Protein AF-A0A1X0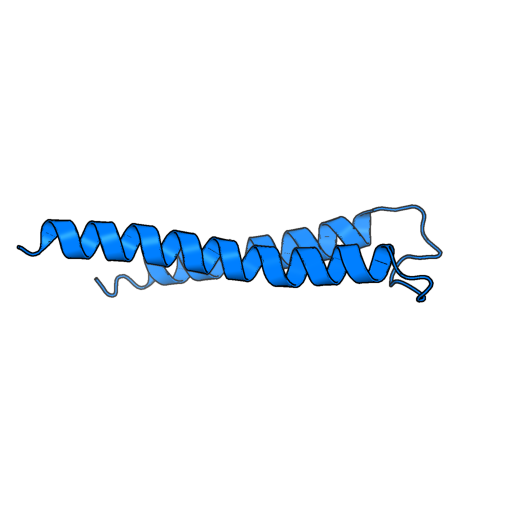RGD0-F1 (afdb_monomer_lite)

Secondary structure (DSSP, 8-state):
--HHHHHHHHHHHHHHHHHHHHHHHHHHHHHHHTTS--TTTT---THHHHHHHHHHHHHHHHHHHHHHHTT--

Organism: NCBI:txid86635

Foldseek 3Di:
DVPVVVVVVVVVVVVVLVVQLVVVVCVQVVCVVDPHDDDQPVPPDCCVVVVVNVVSVVVSVCVVVCVVVVPPD

Structure (mmCIF, N/CA/C/O backbone):
data_AF-A0A1X0RGD0-F1
#
_entry.id   AF-A0A1X0RGD0-F1
#
loop_
_atom_site.group_PDB
_atom_site.id
_atom_site.type_symbol
_atom_site.label_atom_id
_atom_site.label_alt_id
_atom_site.label_comp_id
_atom_site.label_asym_id
_atom_site.label_entity_id
_atom_site.label_seq_id
_atom_site.pdbx_PDB_ins_code
_atom_site.Cartn_x
_atom_site.Cartn_y
_atom_site.Cartn_z
_atom_site.occupancy
_atom_site.B_iso_or_equiv
_atom_site.auth_seq_id
_atom_site.auth_comp_id
_atom_site.auth_asym_id
_atom_site.auth_atom_id
_atom_site.pdbx_PDB_model_num
ATOM 1 N N . MET A 1 1 ? -17.584 11.835 29.245 1.00 48.12 1 MET A N 1
ATOM 2 C CA . MET A 1 1 ? -16.109 11.717 29.318 1.00 48.12 1 MET A CA 1
ATOM 3 C C . MET A 1 1 ? -15.537 10.604 28.418 1.00 48.12 1 MET A C 1
ATOM 5 O O . MET A 1 1 ? -14.345 10.636 28.152 1.00 48.12 1 MET A O 1
ATOM 9 N N . THR A 1 2 ? -16.335 9.650 27.906 1.00 58.44 2 THR A N 1
ATOM 10 C CA . THR A 1 2 ? -15.853 8.545 27.039 1.00 58.44 2 THR A CA 1
ATOM 11 C C . THR A 1 2 ? -16.027 8.774 25.528 1.00 58.44 2 THR A C 1
ATOM 13 O O . THR A 1 2 ? -15.240 8.239 24.757 1.00 58.44 2 THR A O 1
ATOM 16 N N . GLN A 1 3 ? -16.983 9.602 25.080 1.00 57.81 3 GLN A N 1
ATOM 17 C CA . GLN A 1 3 ? -17.211 9.853 23.642 1.00 57.81 3 GLN A CA 1
ATOM 18 C C . GLN A 1 3 ? -16.031 10.560 22.952 1.00 57.81 3 GLN A C 1
ATOM 20 O O . GLN A 1 3 ? -15.603 10.124 21.891 1.00 57.81 3 GLN A O 1
ATOM 25 N N . THR A 1 4 ? -15.425 11.563 23.595 1.00 58.44 4 THR A N 1
ATOM 26 C CA . THR A 1 4 ? -14.255 12.275 23.046 1.00 58.44 4 THR A CA 1
ATOM 27 C C . THR A 1 4 ? -13.019 11.376 22.926 1.00 58.44 4 THR A C 1
ATOM 29 O O . THR A 1 4 ? -12.235 11.534 22.000 1.00 58.44 4 THR A O 1
ATOM 32 N N . ASN A 1 5 ? -12.852 10.391 23.821 1.00 58.91 5 ASN A N 1
ATOM 33 C CA . ASN A 1 5 ? -11.755 9.421 23.718 1.00 58.91 5 ASN A CA 1
ATOM 34 C C . ASN A 1 5 ? -11.930 8.484 22.514 1.00 58.91 5 ASN A C 1
ATOM 36 O O . ASN A 1 5 ? -10.948 8.169 21.850 1.00 58.91 5 ASN A O 1
ATOM 40 N N . ASN A 1 6 ? -13.166 8.085 22.196 1.00 65.75 6 ASN A N 1
ATOM 41 C CA . ASN A 1 6 ? -13.438 7.273 21.008 1.00 65.75 6 ASN A CA 1
ATOM 42 C C . ASN A 1 6 ? -13.223 8.052 19.707 1.00 65.75 6 ASN A C 1
ATOM 44 O O . ASN A 1 6 ? -12.678 7.491 18.763 1.00 65.75 6 ASN A O 1
ATOM 48 N N . GLU A 1 7 ? -13.588 9.335 19.655 1.00 71.25 7 GLU A N 1
ATOM 49 C CA . GLU A 1 7 ? -13.319 10.176 18.480 1.00 71.25 7 GLU A CA 1
ATOM 50 C C . GLU A 1 7 ? -11.817 10.411 18.279 1.00 71.25 7 GLU A C 1
ATOM 52 O O . GLU A 1 7 ? -11.319 10.295 17.161 1.00 71.25 7 GLU A O 1
ATOM 57 N N . ILE A 1 8 ? -11.069 10.665 19.359 1.00 73.19 8 ILE A N 1
ATOM 58 C CA . ILE A 1 8 ? -9.605 10.788 19.295 1.00 73.19 8 ILE A CA 1
ATOM 59 C C . ILE A 1 8 ? -8.973 9.470 18.831 1.00 73.19 8 ILE A C 1
ATOM 61 O O . ILE A 1 8 ? -8.080 9.494 17.988 1.00 73.19 8 ILE A O 1
ATOM 65 N N . ASN A 1 9 ? -9.445 8.326 19.333 1.00 74.25 9 ASN A N 1
ATOM 66 C CA . ASN A 1 9 ? -8.930 7.019 18.932 1.00 74.25 9 ASN A CA 1
ATOM 67 C C . ASN A 1 9 ? -9.272 6.675 17.468 1.00 74.25 9 ASN A C 1
ATOM 69 O O . ASN A 1 9 ? -8.432 6.128 16.759 1.00 74.25 9 ASN A O 1
ATOM 73 N N . ASP A 1 10 ? -10.460 7.044 16.976 1.00 75.31 10 ASP A N 1
ATOM 74 C CA . ASP A 1 10 ? -10.847 6.853 15.569 1.00 75.31 10 ASP A CA 1
ATOM 75 C C . ASP A 1 10 ? -10.000 7.720 14.623 1.00 75.31 10 ASP A C 1
ATOM 77 O O . ASP A 1 10 ? -9.493 7.245 13.603 1.00 75.31 10 ASP A O 1
ATOM 81 N N . VAL A 1 11 ? -9.762 8.983 14.988 1.00 79.75 11 VAL A N 1
ATOM 82 C CA . VAL A 1 11 ? -8.876 9.872 14.222 1.00 79.75 11 VAL A CA 1
ATOM 83 C C . VAL A 1 11 ? -7.435 9.364 14.254 1.00 79.75 11 VAL A C 1
ATOM 85 O O . VAL A 1 11 ? -6.782 9.318 13.212 1.00 79.75 11 VAL A O 1
ATOM 88 N N . LEU A 1 12 ? -6.941 8.929 15.415 1.00 80.44 12 LEU A N 1
ATOM 89 C CA . LEU A 1 12 ? -5.595 8.380 15.556 1.00 80.44 12 LEU A CA 1
ATOM 90 C C . LEU A 1 12 ? -5.413 7.119 14.705 1.00 80.44 12 LEU A C 1
ATOM 92 O O . LEU A 1 12 ? -4.435 7.018 13.968 1.00 80.44 12 LEU A O 1
ATOM 96 N N . SER A 1 13 ? -6.386 6.206 14.735 1.00 76.81 13 SER A N 1
ATOM 97 C CA . SER A 1 13 ? -6.366 4.975 13.943 1.00 76.81 13 SER A CA 1
ATOM 98 C C . SER A 1 13 ? -6.319 5.269 12.437 1.00 76.81 13 SER A C 1
ATOM 100 O O . SER A 1 13 ? -5.507 4.693 11.708 1.00 76.81 13 SER A O 1
ATOM 102 N N . LYS A 1 14 ? -7.094 6.259 11.966 1.00 75.56 14 LYS A N 1
ATOM 103 C CA . LYS A 1 14 ? -7.051 6.734 10.570 1.00 75.56 14 LYS A CA 1
ATOM 104 C C . LYS A 1 14 ? -5.703 7.351 10.199 1.00 75.56 14 LYS A C 1
ATOM 106 O O . LYS A 1 14 ? -5.184 7.069 9.123 1.00 75.56 14 LYS A O 1
ATOM 111 N N . LEU A 1 15 ? -5.108 8.159 11.074 1.00 86.31 15 LEU A N 1
ATOM 112 C CA . LEU A 1 15 ? -3.793 8.763 10.834 1.00 86.31 15 LEU A CA 1
ATOM 113 C C . LEU A 1 15 ? -2.680 7.710 10.782 1.00 86.31 15 LEU A C 1
ATOM 115 O O . LEU A 1 15 ? -1.818 7.771 9.906 1.00 86.31 15 LEU A O 1
ATOM 119 N N . THR A 1 16 ? -2.712 6.714 11.666 1.00 83.81 16 THR A N 1
ATOM 120 C CA . THR A 1 16 ? -1.764 5.5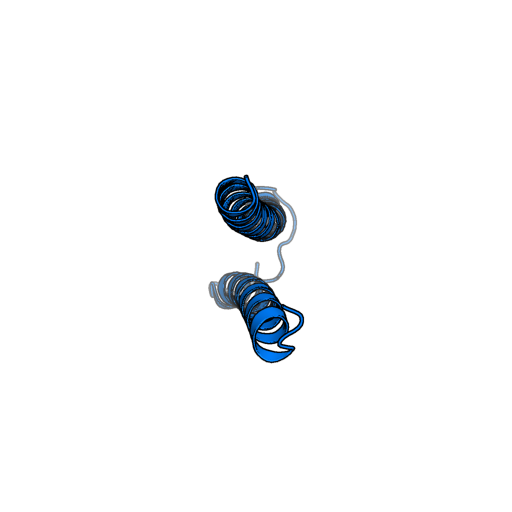93 11.644 1.00 83.81 16 THR A CA 1
ATOM 121 C C . THR A 1 16 ? -1.918 4.749 10.377 1.00 83.81 16 THR A C 1
ATOM 123 O O . THR A 1 16 ? -0.912 4.362 9.780 1.00 83.81 16 THR A O 1
ATOM 126 N N . ALA A 1 17 ? -3.152 4.513 9.919 1.00 79.25 17 ALA A N 1
ATOM 127 C CA . ALA A 1 17 ? -3.418 3.833 8.651 1.00 79.25 17 ALA A CA 1
ATOM 128 C C . ALA A 1 17 ? -2.891 4.628 7.443 1.00 79.25 17 ALA A C 1
ATOM 130 O O . ALA A 1 17 ? -2.281 4.059 6.543 1.00 79.25 17 ALA A O 1
ATOM 131 N N . LEU A 1 18 ? -3.047 5.954 7.436 1.00 83.06 18 LEU A N 1
ATOM 132 C CA . LEU A 1 18 ? -2.457 6.801 6.396 1.00 83.06 18 LEU A CA 1
ATOM 133 C C . LEU A 1 18 ? -0.923 6.756 6.438 1.00 83.06 18 LEU A C 1
ATO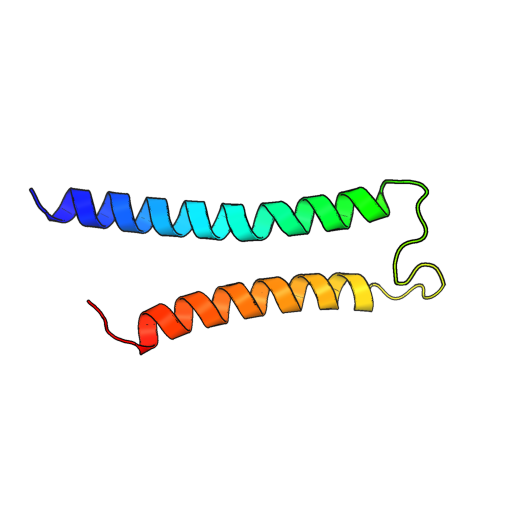M 135 O O . LEU A 1 18 ? -0.284 6.621 5.397 1.00 83.06 18 LEU A O 1
ATOM 139 N N . GLY A 1 19 ? -0.322 6.804 7.629 1.00 84.56 19 GLY A N 1
ATOM 140 C CA . GLY A 1 19 ? 1.128 6.710 7.806 1.00 84.56 19 GLY A CA 1
ATOM 141 C C . GLY A 1 19 ? 1.716 5.399 7.276 1.00 84.56 19 GLY A C 1
ATOM 142 O O . GLY A 1 19 ? 2.738 5.418 6.589 1.00 84.56 19 GLY A O 1
ATOM 143 N N . SER A 1 20 ? 1.052 4.267 7.522 1.00 81.62 20 SER A N 1
ATOM 144 C CA . SER A 1 20 ? 1.510 2.956 7.044 1.00 81.62 20 SER A CA 1
ATOM 145 C C . SER A 1 20 ? 1.390 2.775 5.529 1.00 81.62 20 SER A C 1
ATOM 147 O O . SER A 1 20 ? 2.141 1.985 4.966 1.00 81.62 20 SER A O 1
ATOM 149 N N . VAL A 1 21 ? 0.520 3.536 4.855 1.00 80.69 21 VAL A N 1
ATOM 150 C CA . VAL A 1 21 ? 0.438 3.586 3.384 1.00 80.69 21 VAL A CA 1
ATOM 151 C C . VAL A 1 21 ? 1.476 4.553 2.805 1.00 80.69 21 VAL A C 1
ATOM 153 O O . VAL A 1 21 ? 2.139 4.234 1.822 1.00 80.69 21 VAL A O 1
ATOM 156 N N . LEU A 1 22 ? 1.683 5.716 3.427 1.00 83.19 22 LEU A N 1
ATOM 157 C CA . LEU A 1 22 ? 2.611 6.741 2.933 1.00 83.19 22 LEU A CA 1
ATOM 158 C C . LEU A 1 22 ? 4.083 6.293 2.953 1.00 83.19 22 LEU A C 1
ATOM 160 O O . LEU A 1 22 ? 4.834 6.637 2.042 1.00 83.19 22 LEU A O 1
ATOM 164 N N . VAL A 1 23 ? 4.503 5.515 3.956 1.00 84.50 23 VAL A N 1
ATOM 165 C CA . VAL A 1 23 ? 5.888 5.015 4.080 1.00 84.50 23 VAL A CA 1
ATOM 166 C C . VAL A 1 23 ? 6.321 4.146 2.886 1.00 84.50 23 VAL A C 1
ATOM 168 O O . VAL A 1 23 ? 7.316 4.489 2.242 1.00 84.50 23 VAL A O 1
ATOM 171 N N . PRO A 1 24 ? 5.615 3.056 2.530 1.00 78.44 24 PRO A N 1
ATOM 172 C CA . PRO A 1 24 ? 5.990 2.241 1.383 1.00 78.44 24 PRO A CA 1
ATOM 173 C C . PRO A 1 24 ? 5.753 2.970 0.056 1.00 78.44 24 PRO A C 1
ATOM 175 O O . PRO A 1 24 ? 6.543 2.777 -0.862 1.00 78.44 24 PRO A O 1
ATOM 178 N N . MET A 1 25 ? 4.753 3.859 -0.046 1.00 80.44 25 MET A N 1
ATOM 179 C CA . MET A 1 25 ? 4.581 4.691 -1.246 1.00 80.44 25 MET A CA 1
ATOM 180 C C . MET A 1 25 ? 5.805 5.575 -1.512 1.00 80.44 25 MET A C 1
ATOM 182 O O . MET A 1 25 ? 6.268 5.637 -2.648 1.00 80.44 25 MET A O 1
ATOM 186 N N . ASN A 1 26 ? 6.360 6.208 -0.474 1.00 83.44 26 ASN A N 1
ATOM 187 C CA . ASN A 1 26 ? 7.562 7.036 -0.600 1.00 83.44 26 ASN A CA 1
ATOM 188 C C . ASN A 1 26 ? 8.822 6.219 -0.901 1.00 83.44 26 ASN A C 1
ATOM 190 O O . ASN A 1 26 ? 9.676 6.669 -1.660 1.00 83.44 26 ASN A O 1
ATOM 194 N N . LEU A 1 27 ? 8.948 5.017 -0.333 1.00 78.94 27 LEU A N 1
ATOM 195 C CA . LEU A 1 27 ? 10.062 4.119 -0.646 1.00 78.94 27 LEU A CA 1
ATOM 196 C C . LEU A 1 27 ? 10.050 3.736 -2.132 1.00 78.94 27 LEU A C 1
ATOM 198 O O . LEU A 1 27 ? 11.074 3.767 -2.806 1.00 78.94 27 LEU A O 1
ATOM 202 N N . VAL A 1 28 ? 8.870 3.399 -2.639 1.00 75.94 28 VAL A N 1
ATOM 203 C CA . VAL A 1 28 ? 8.652 2.920 -3.999 1.00 75.94 28 VAL A CA 1
ATOM 204 C C . VAL A 1 28 ? 8.898 4.028 -5.033 1.00 75.94 28 VAL A C 1
ATOM 206 O O . VAL A 1 28 ? 9.641 3.818 -5.991 1.00 75.94 28 VAL A O 1
ATOM 209 N N . THR A 1 29 ? 8.366 5.235 -4.819 1.00 75.69 29 THR A N 1
ATOM 210 C CA . THR A 1 29 ? 8.658 6.395 -5.684 1.00 75.69 29 THR A CA 1
ATOM 211 C C . THR A 1 29 ? 10.110 6.859 -5.567 1.00 75.69 29 THR A C 1
ATOM 213 O O . THR A 1 29 ? 10.701 7.260 -6.567 1.00 75.69 29 THR A O 1
ATOM 216 N N . GLY A 1 30 ? 10.714 6.757 -4.379 1.00 76.00 30 GLY A N 1
ATOM 217 C CA . GLY A 1 30 ? 12.126 7.064 -4.151 1.00 76.00 30 GLY A CA 1
ATOM 218 C C . GLY A 1 30 ? 13.064 6.145 -4.933 1.00 76.00 30 GLY A C 1
ATOM 219 O O . GLY A 1 30 ? 13.997 6.627 -5.567 1.00 76.00 30 GLY A O 1
ATOM 220 N N . LEU A 1 31 ? 12.778 4.840 -4.967 1.00 76.12 31 LEU A N 1
ATOM 221 C CA . LEU A 1 31 ? 13.542 3.874 -5.763 1.00 76.12 31 LEU A CA 1
ATOM 222 C C . LEU A 1 31 ? 13.440 4.155 -7.271 1.00 76.12 31 LEU A C 1
ATOM 224 O O . LEU A 1 31 ? 14.445 4.032 -7.962 1.00 76.12 31 LEU A O 1
ATOM 228 N N . TRP A 1 32 ? 12.277 4.603 -7.762 1.00 72.25 32 TRP A N 1
ATOM 229 C CA . TRP A 1 32 ? 12.097 5.068 -9.149 1.00 72.25 32 TRP A CA 1
ATOM 230 C C . TRP A 1 32 ? 12.772 6.410 -9.462 1.00 72.25 32 TRP A C 1
ATOM 232 O O . TRP A 1 32 ? 13.091 6.673 -10.619 1.00 72.25 32 TRP A O 1
ATOM 242 N N . GLY A 1 33 ? 12.994 7.260 -8.459 1.00 68.44 33 GLY A N 1
ATOM 243 C CA . GLY A 1 33 ? 13.700 8.539 -8.600 1.00 68.44 33 GLY A CA 1
ATOM 244 C C . GLY A 1 33 ? 15.224 8.438 -8.469 1.00 68.44 33 GLY A C 1
ATOM 245 O O . GLY A 1 33 ? 15.934 9.404 -8.748 1.00 68.44 33 GLY A O 1
ATOM 246 N N . MET A 1 34 ? 15.743 7.286 -8.042 1.00 75.75 34 MET A N 1
ATOM 247 C CA . MET A 1 34 ? 17.174 7.002 -7.955 1.00 75.75 34 MET A CA 1
ATOM 248 C C . MET A 1 34 ? 17.614 6.226 -9.203 1.00 75.75 34 MET A C 1
ATOM 250 O O . MET A 1 34 ? 16.857 5.423 -9.730 1.00 75.75 34 MET A O 1
ATOM 254 N N . ASN A 1 35 ? 18.852 6.426 -9.674 1.00 66.31 35 ASN A N 1
ATOM 255 C CA . ASN A 1 35 ? 19.447 5.685 -10.807 1.00 66.31 35 ASN A CA 1
ATOM 256 C C . ASN A 1 35 ? 19.746 4.205 -10.447 1.00 66.31 35 ASN A C 1
ATOM 258 O O . ASN A 1 35 ? 20.828 3.688 -10.718 1.00 66.31 35 ASN A O 1
ATOM 262 N N . VAL A 1 36 ? 18.822 3.534 -9.760 1.00 65.50 36 VAL A N 1
ATOM 263 C CA . VAL A 1 36 ? 18.908 2.138 -9.332 1.00 65.50 36 VAL A CA 1
ATOM 264 C C . VAL A 1 36 ? 17.998 1.313 -10.223 1.00 65.50 36 VAL A C 1
ATOM 266 O O . VAL A 1 36 ? 16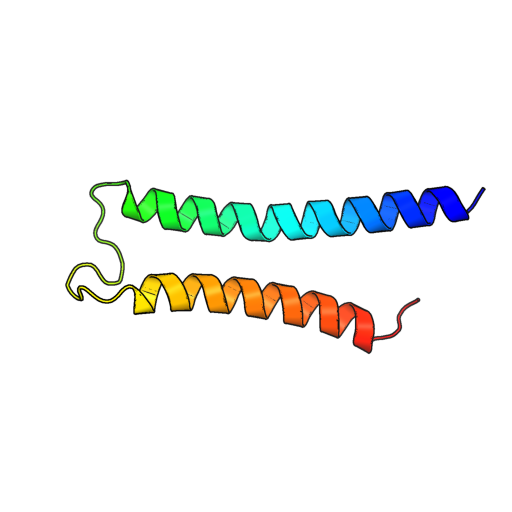.924 1.768 -10.612 1.00 65.50 36 VAL A O 1
ATOM 269 N N . GLN A 1 37 ? 18.428 0.088 -10.536 1.00 60.84 37 GLN A N 1
ATOM 270 C CA . GLN A 1 37 ? 17.636 -0.791 -11.373 1.00 60.84 37 GLN A CA 1
ATOM 271 C C . GLN A 1 37 ? 16.338 -1.192 -10.675 1.00 60.84 37 GLN A C 1
ATOM 273 O O . GLN A 1 37 ? 16.332 -2.040 -9.783 1.00 60.84 37 GLN A O 1
ATOM 278 N N . VAL A 1 38 ? 15.239 -0.562 -11.072 1.00 65.25 38 VAL A N 1
ATOM 279 C CA . VAL A 1 38 ? 13.916 -0.821 -10.507 1.00 65.25 38 VAL A CA 1
ATOM 280 C C . VAL A 1 38 ? 13.314 -2.102 -11.089 1.00 65.25 38 VAL A C 1
ATOM 282 O O . VAL A 1 38 ? 13.477 -2.384 -12.283 1.00 65.25 38 VAL A O 1
ATOM 285 N N . PRO A 1 39 ? 12.587 -2.896 -10.283 1.00 57.22 39 PRO A N 1
ATOM 286 C CA . PRO A 1 39 ? 11.786 -3.995 -10.807 1.00 57.22 39 PRO A CA 1
ATOM 287 C C . PRO A 1 39 ? 10.761 -3.430 -11.804 1.00 57.22 39 PRO A C 1
ATOM 289 O O . PRO A 1 39 ? 9.935 -2.595 -11.447 1.00 57.22 39 PRO A O 1
ATOM 292 N N . GLY A 1 40 ? 10.867 -3.844 -13.070 1.00 60.19 40 GLY A N 1
ATOM 293 C CA . GLY A 1 40 ? 10.072 -3.307 -14.182 1.00 60.19 40 GLY A CA 1
ATOM 294 C C . GLY A 1 40 ? 10.832 -2.403 -15.160 1.00 60.19 40 GLY A C 1
ATOM 295 O O . GLY A 1 40 ? 10.257 -2.022 -16.162 1.00 60.19 40 GLY A O 1
ATOM 296 N N . GLN A 1 41 ? 12.123 -2.109 -14.966 1.00 57.38 41 GLN A N 1
ATOM 297 C CA . GLN A 1 41 ? 12.868 -1.175 -15.837 1.00 57.38 41 GLN A CA 1
ATOM 298 C C . GLN A 1 41 ? 12.906 -1.536 -17.341 1.00 57.38 41 GLN A C 1
ATOM 300 O O . GLN A 1 41 ? 13.114 -0.660 -18.174 1.00 57.38 41 GLN A O 1
ATOM 305 N N . TYR A 1 42 ? 12.715 -2.808 -17.700 1.00 58.84 42 TYR A N 1
ATOM 306 C CA . TYR A 1 42 ? 12.687 -3.273 -19.097 1.00 58.84 42 TYR A CA 1
ATOM 307 C C . TYR A 1 42 ? 11.267 -3.459 -19.660 1.00 58.84 42 TYR A C 1
ATOM 309 O O . TYR A 1 42 ? 11.117 -3.884 -20.802 1.00 58.84 42 TYR A O 1
ATOM 317 N N . GLN A 1 43 ? 10.232 -3.180 -18.866 1.00 57.53 43 GLN A N 1
ATOM 318 C CA . GLN A 1 43 ? 8.833 -3.199 -19.287 1.00 57.53 43 GLN A CA 1
ATOM 319 C C . GLN A 1 43 ? 8.283 -1.778 -19.145 1.00 57.53 43 GLN A C 1
ATOM 321 O O . GLN A 1 43 ? 8.286 -1.223 -18.053 1.00 57.53 43 GLN A O 1
ATOM 326 N N . GLU A 1 44 ? 7.782 -1.190 -20.234 1.00 59.94 44 GLU A N 1
ATOM 327 C CA . GLU A 1 44 ? 7.127 0.134 -20.206 1.00 59.94 44 GLU A CA 1
ATOM 328 C C . GLU A 1 44 ?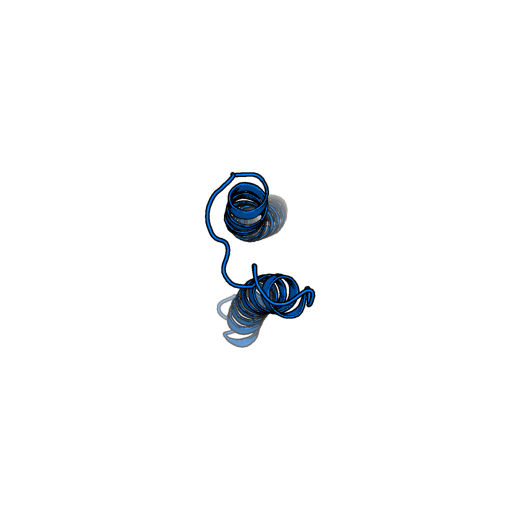 5.825 0.146 -19.377 1.00 59.94 44 GLU A C 1
ATOM 330 O O . GLU A 1 44 ? 5.203 1.189 -19.175 1.00 59.94 44 GLU A O 1
ATOM 335 N N . ASP A 1 45 ? 5.411 -1.013 -18.869 1.00 59.88 45 ASP A N 1
ATOM 336 C CA . ASP A 1 45 ? 4.172 -1.190 -18.141 1.00 59.88 45 ASP A CA 1
ATOM 337 C C . ASP A 1 45 ? 4.286 -0.769 -16.669 1.00 59.88 45 ASP A C 1
ATOM 339 O O . ASP A 1 45 ? 5.000 -1.368 -15.859 1.00 59.88 45 ASP A O 1
ATOM 343 N N . LEU A 1 46 ? 3.433 0.183 -16.273 1.00 67.56 46 LEU A N 1
ATOM 344 C CA . LEU A 1 46 ? 3.179 0.554 -14.874 1.00 67.56 46 LEU A CA 1
ATOM 345 C C . LEU A 1 46 ? 2.556 -0.591 -14.048 1.00 67.56 46 LEU A C 1
ATOM 347 O O . LEU A 1 46 ? 2.237 -0.404 -12.876 1.00 67.56 46 LEU A O 1
ATOM 351 N N . THR A 1 47 ? 2.380 -1.784 -14.614 1.00 71.56 47 THR A N 1
ATOM 352 C CA . THR A 1 47 ? 1.800 -2.958 -13.948 1.00 71.56 47 THR A CA 1
ATOM 353 C C . THR A 1 47 ? 2.527 -3.305 -12.649 1.00 71.56 47 THR A C 1
ATOM 355 O O . THR A 1 47 ? 1.880 -3.643 -11.661 1.00 71.56 47 THR A O 1
ATOM 358 N N . TRP A 1 48 ? 3.854 -3.150 -12.598 1.00 71.62 48 TRP A N 1
ATOM 359 C CA . TRP A 1 48 ? 4.632 -3.364 -11.371 1.00 71.62 48 TRP A CA 1
ATOM 360 C C . TRP A 1 48 ? 4.375 -2.290 -10.306 1.00 71.62 48 TRP A C 1
ATOM 362 O O . TRP A 1 48 ? 4.214 -2.617 -9.129 1.00 71.62 48 TRP A O 1
ATOM 372 N N . PHE A 1 49 ? 4.247 -1.024 -10.716 1.00 73.19 49 PHE A N 1
ATOM 373 C CA . PHE A 1 49 ? 3.837 0.085 -9.844 1.00 73.19 49 PHE A CA 1
ATOM 374 C C . PHE A 1 49 ? 2.443 -0.150 -9.266 1.00 73.19 49 PHE A C 1
ATOM 376 O O . PHE A 1 49 ? 2.243 -0.099 -8.050 1.00 73.19 49 PHE A O 1
ATOM 383 N N . VAL A 1 50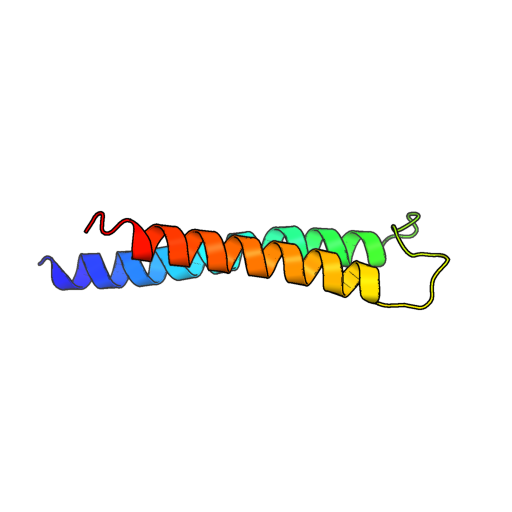 ? 1.486 -0.465 -10.136 1.00 75.81 50 VAL A N 1
ATOM 384 C CA . VAL A 1 50 ? 0.098 -0.714 -9.751 1.00 75.81 50 VAL A CA 1
ATOM 385 C C . VAL A 1 50 ? -0.006 -1.978 -8.901 1.00 75.81 50 VAL A C 1
ATOM 387 O O . VAL A 1 50 ? -0.783 -1.986 -7.953 1.00 75.81 50 VAL A O 1
ATOM 390 N N . GLY A 1 51 ? 0.799 -3.012 -9.152 1.00 81.00 51 GLY A N 1
ATOM 391 C CA . GLY A 1 51 ? 0.845 -4.229 -8.339 1.00 81.00 51 GLY A CA 1
ATOM 392 C C . GLY A 1 51 ? 1.279 -3.959 -6.898 1.00 81.00 51 GLY A C 1
ATOM 393 O O . GLY A 1 51 ? 0.586 -4.362 -5.963 1.00 81.00 51 GLY A O 1
ATOM 394 N N . ILE A 1 52 ? 2.372 -3.212 -6.705 1.00 80.38 52 ILE A N 1
ATOM 395 C CA . ILE A 1 52 ? 2.847 -2.838 -5.364 1.00 80.38 52 ILE A CA 1
ATOM 396 C C . ILE A 1 52 ? 1.804 -1.961 -4.656 1.00 80.38 52 ILE A C 1
ATOM 398 O O . ILE A 1 52 ? 1.400 -2.286 -3.538 1.00 80.38 52 ILE A O 1
ATOM 402 N N . MET A 1 53 ? 1.289 -0.922 -5.322 1.00 80.50 53 MET A N 1
ATOM 403 C CA . MET A 1 53 ? 0.218 -0.071 -4.783 1.00 80.50 53 MET A CA 1
ATOM 404 C C . MET A 1 53 ? -1.026 -0.870 -4.393 1.00 80.50 53 MET A C 1
ATOM 406 O O . MET A 1 53 ? -1.527 -0.729 -3.280 1.00 80.50 53 MET A O 1
ATOM 410 N N . THR A 1 54 ? -1.499 -1.749 -5.277 1.00 83.44 54 THR A N 1
ATOM 411 C CA . THR A 1 54 ? -2.693 -2.570 -5.043 1.00 83.44 54 THR A CA 1
ATOM 412 C C . THR A 1 54 ? -2.469 -3.540 -3.889 1.00 83.44 54 THR A C 1
ATOM 414 O O . THR A 1 54 ? -3.369 -3.712 -3.076 1.00 83.44 54 THR A O 1
ATOM 417 N N . SER A 1 55 ? -1.274 -4.127 -3.753 1.00 83.38 55 SER A N 1
ATOM 418 C CA . SER A 1 55 ? -0.954 -5.025 -2.636 1.00 83.38 55 SER A CA 1
ATOM 419 C C . SER A 1 55 ? -0.972 -4.316 -1.277 1.00 83.38 55 SER A C 1
ATOM 421 O O . SER A 1 55 ? -1.544 -4.840 -0.322 1.00 83.38 55 SER A O 1
ATOM 423 N N . ILE A 1 56 ? -0.421 -3.100 -1.196 1.00 83.25 56 ILE A N 1
ATOM 424 C CA . ILE A 1 56 ? -0.412 -2.290 0.029 1.00 83.25 56 ILE A CA 1
ATOM 425 C C . ILE A 1 56 ? -1.838 -1.858 0.375 1.00 83.25 56 ILE A C 1
ATOM 427 O O . ILE A 1 56 ? -2.262 -1.972 1.526 1.00 83.25 56 ILE A O 1
ATOM 431 N N . LEU A 1 57 ? -2.599 -1.408 -0.627 1.00 82.69 57 LEU A N 1
ATOM 432 C CA . LEU A 1 57 ? -3.987 -0.992 -0.446 1.00 82.69 57 LEU A CA 1
ATOM 433 C C . LEU A 1 57 ? -4.863 -2.172 -0.001 1.00 82.69 57 LEU A C 1
ATOM 435 O O . LEU A 1 57 ? -5.647 -2.039 0.935 1.00 82.69 57 LEU A O 1
ATOM 439 N N . ALA A 1 58 ? -4.684 -3.341 -0.621 1.00 85.81 58 ALA A N 1
ATOM 440 C CA . ALA A 1 58 ? -5.372 -4.572 -0.258 1.00 85.81 58 ALA A CA 1
ATOM 441 C C . ALA A 1 58 ? -5.018 -5.011 1.165 1.00 85.81 58 ALA A C 1
ATOM 443 O O . ALA A 1 58 ? -5.921 -5.336 1.925 1.00 85.81 58 ALA A O 1
ATOM 444 N N . PHE A 1 59 ? -3.745 -4.962 1.566 1.00 83.62 59 PHE A N 1
ATOM 445 C CA . PHE A 1 59 ? -3.338 -5.274 2.937 1.00 83.62 59 PHE A CA 1
ATOM 446 C C . PHE A 1 59 ? -3.975 -4.321 3.958 1.00 83.62 59 PHE A C 1
ATOM 448 O O . PHE A 1 59 ? -4.472 -4.763 4.992 1.00 83.62 59 PHE A O 1
ATOM 455 N N . CYS A 1 60 ? -4.021 -3.022 3.650 1.00 79.19 60 CYS A N 1
ATOM 456 C CA . CYS A 1 60 ? -4.644 -2.019 4.509 1.00 79.19 60 CYS A CA 1
ATOM 457 C C . CYS A 1 60 ? -6.157 -2.269 4.650 1.00 79.19 60 CYS A C 1
ATOM 459 O O . CYS A 1 60 ? -6.669 -2.367 5.763 1.00 79.19 60 CYS A O 1
ATOM 461 N N . ILE A 1 61 ? -6.856 -2.485 3.529 1.00 82.25 61 ILE A N 1
ATOM 462 C CA . ILE A 1 61 ? -8.292 -2.794 3.505 1.00 82.25 61 ILE A CA 1
ATOM 463 C C . ILE A 1 61 ? -8.579 -4.112 4.227 1.00 82.25 61 ILE A C 1
ATOM 465 O O . ILE A 1 61 ? -9.502 -4.165 5.032 1.00 82.25 61 ILE A O 1
ATOM 469 N N . VAL A 1 62 ? -7.793 -5.162 3.983 1.00 83.75 62 VAL A N 1
ATOM 470 C CA . VAL A 1 62 ? -7.938 -6.464 4.645 1.00 83.75 62 VAL A CA 1
ATOM 471 C C . VAL A 1 62 ? -7.716 -6.330 6.144 1.00 83.75 62 VAL A C 1
ATOM 473 O O . VAL A 1 62 ? -8.507 -6.879 6.896 1.00 83.75 62 VAL A O 1
ATOM 476 N N . SER A 1 63 ? -6.714 -5.570 6.589 1.00 75.75 63 SER A N 1
ATOM 477 C CA . SER A 1 63 ? -6.467 -5.304 8.010 1.00 75.75 63 SER A CA 1
ATOM 478 C C . SER A 1 63 ? -7.640 -4.564 8.663 1.00 75.75 63 SER A C 1
ATOM 480 O O . SER A 1 63 ? -8.156 -5.002 9.690 1.00 75.75 63 SER A O 1
ATOM 482 N N . THR A 1 64 ? -8.145 -3.496 8.036 1.00 73.94 64 THR A N 1
ATOM 483 C CA . THR A 1 64 ? -9.297 -2.742 8.556 1.00 73.94 64 THR A CA 1
ATOM 484 C C . THR A 1 64 ? -10.592 -3.559 8.513 1.00 73.94 64 THR A C 1
ATOM 486 O O . THR A 1 64 ? -11.393 -3.489 9.443 1.00 73.94 64 THR A O 1
ATOM 489 N N . LEU A 1 65 ? -10.810 -4.368 7.471 1.00 77.75 65 LEU A N 1
ATOM 490 C CA . LEU A 1 65 ? -11.961 -5.266 7.369 1.00 77.75 65 LEU A CA 1
ATOM 491 C C . LEU A 1 65 ? -11.871 -6.420 8.363 1.00 77.75 65 LEU A C 1
ATOM 493 O O . LEU A 1 65 ? -12.886 -6.741 8.963 1.00 77.75 65 LEU A O 1
ATOM 497 N N . LEU A 1 66 ? -10.692 -7.008 8.583 1.00 74.94 66 LEU A N 1
ATOM 498 C CA . LEU A 1 66 ? -10.455 -8.010 9.627 1.00 74.94 66 LEU A CA 1
ATOM 499 C C . LEU A 1 66 ? -10.747 -7.430 11.001 1.00 74.94 66 LEU A C 1
ATOM 501 O O . LEU A 1 66 ? -11.473 -8.046 11.772 1.00 74.94 66 LEU A O 1
ATOM 505 N N . MET A 1 67 ? -10.237 -6.231 11.284 1.00 64.56 67 MET A N 1
ATOM 506 C CA . MET A 1 67 ? -10.488 -5.522 12.537 1.00 64.56 67 MET A CA 1
ATOM 507 C C . MET A 1 67 ? -11.987 -5.281 12.753 1.00 64.56 67 MET A C 1
ATOM 509 O O . MET A 1 67 ? -12.486 -5.420 13.865 1.00 64.56 67 MET A O 1
ATOM 513 N N . ARG A 1 68 ? -12.724 -4.995 11.673 1.00 66.19 68 ARG A N 1
ATOM 514 C CA . ARG A 1 68 ? -14.177 -4.799 11.698 1.00 66.19 68 ARG A CA 1
ATOM 515 C C . ARG A 1 68 ? -14.969 -6.114 11.750 1.00 66.19 68 ARG A C 1
ATOM 517 O O . ARG A 1 68 ? -16.029 -6.153 12.361 1.00 66.19 68 ARG A O 1
ATOM 524 N N . TYR A 1 69 ? -14.471 -7.181 11.125 1.00 68.06 69 TYR A N 1
ATOM 525 C CA . TYR A 1 69 ? -15.101 -8.504 11.088 1.00 68.06 69 TYR A CA 1
ATOM 526 C C . TYR A 1 69 ? -14.914 -9.260 12.406 1.00 68.06 69 TYR A C 1
ATOM 528 O O . TYR A 1 69 ? -15.827 -9.953 12.846 1.00 68.06 69 TYR A O 1
ATOM 536 N N . TYR A 1 70 ? -13.768 -9.090 13.073 1.00 62.25 70 TYR A N 1
ATOM 537 C CA . TYR A 1 70 ? -13.485 -9.760 14.340 1.00 62.25 70 TYR A CA 1
ATOM 538 C C . TYR A 1 70 ? -14.251 -9.207 15.546 1.00 62.25 70 TYR A C 1
ATOM 540 O O . TYR A 1 70 ? -14.144 -9.827 16.597 1.00 62.25 70 TYR A O 1
ATOM 548 N N . ASN A 1 71 ? -15.046 -8.129 15.418 1.00 50.72 71 ASN A N 1
ATOM 549 C CA . ASN A 1 71 ? -16.006 -7.677 16.446 1.00 50.72 71 ASN A CA 1
ATOM 550 C C . ASN A 1 71 ? -15.438 -7.721 17.886 1.00 50.72 71 ASN A C 1
ATOM 552 O O . ASN A 1 71 ? -16.111 -8.116 18.836 1.00 50.72 71 ASN A O 1
ATOM 556 N N . ILE A 1 72 ? -14.168 -7.336 18.053 1.00 61.03 72 ILE A N 1
ATOM 557 C CA . ILE A 1 72 ? -13.593 -7.016 19.363 1.00 61.03 72 ILE A CA 1
ATOM 558 C C . ILE A 1 72 ? -13.737 -5.501 19.504 1.00 61.03 72 ILE A C 1
ATOM 560 O O . ILE A 1 72 ? -12.780 -4.762 19.287 1.00 61.03 72 ILE A O 1
ATOM 564 N N . VAL A 1 73 ? -14.990 -5.082 19.711 1.00 45.41 73 VAL A N 1
ATOM 565 C CA . VAL A 1 73 ? -15.536 -3.886 20.395 1.00 45.41 73 VAL A CA 1
ATOM 566 C C . VAL A 1 73 ? -16.988 -3.714 19.958 1.00 45.41 73 VAL A C 1
ATOM 568 O O . VAL A 1 73 ? -17.228 -3.583 18.738 1.00 45.41 73 VAL A O 1
#

Radius of gyration: 17.05 Å; chains: 1; bounding box: 37×22×50 Å

Sequence (73 aa):
MTQTNNEINDVLSKLTALGSVLVPMNLVTGLWGMNVQVPGQYQEDLTWFVGIMTSILAFCIVSTLLMRYYNIV

InterPro domains:
  IPR002523 Mg2+ transporter protein, CorA-like/Zinc transport protein ZntB [PF01544] (3-67)
  IPR045863 CorA, transmembrane region [SSF144083] (8-69)

pLDDT: mean 72.34, std 10.1, range [45.41, 86.31]